Protein AF-A0A1W1XSJ7-F1 (afdb_monomer_lite)

pLDDT: mean 93.09, std 8.93, range [50.59, 98.38]

Sequence (80 aa):
MVNETTSFNGDITVKDSNGVDTMVAYLSATLDEKNENLNINMNVTNKELLNANAADAKSQYDEFETAVKSRAKDLGYVVF

Radius of gyration: 14.83 Å; chains: 1; bounding box: 32×18×45 Å

Secondary structure (DSSP, 8-state):
----EEEEEEEEEEE-TTS-EEEEEEEEEEEETTTTEEEEEEEES-HHHHHHTHHHHHHHHHHHHHHHHHHHHHTT-TT-

Foldseek 3Di:
DDFDKDKDKDWQWDQDPVRDTDTFKIWMWIAGLVVRDIDIDIDGPHPVVCVVPVVSSVVRVVVRVVVSVVVSVVSPNPPD

Organism: NCBI:txid1121291

Structure (mmCIF, N/CA/C/O backbone):
data_AF-A0A1W1XSJ7-F1
#
_entry.id   AF-A0A1W1XSJ7-F1
#
loop_
_atom_site.group_PDB
_atom_site.id
_atom_site.type_symbol
_atom_site.label_atom_id
_atom_site.label_alt_id
_atom_site.label_comp_id
_atom_site.label_asym_id
_atom_site.label_entity_id
_atom_site.label_seq_id
_atom_site.pdbx_PDB_ins_code
_atom_site.Cartn_x
_atom_site.Cartn_y
_atom_site.Cartn_z
_atom_site.occupancy
_atom_site.B_iso_or_equiv
_atom_site.auth_seq_id
_atom_site.auth_comp_id
_atom_site.auth_asym_id
_atom_site.auth_atom_id
_atom_site.pdbx_PDB_model_num
ATOM 1 N N . MET A 1 1 ? -17.449 -7.108 23.673 1.00 50.59 1 MET A N 1
ATOM 2 C CA . MET A 1 1 ? -16.658 -6.777 22.474 1.00 50.59 1 MET A CA 1
ATOM 3 C C . MET A 1 1 ? -15.848 -8.004 22.120 1.00 50.59 1 MET A C 1
ATOM 5 O O . MET A 1 1 ? -15.168 -8.529 22.995 1.00 50.59 1 MET A O 1
ATOM 9 N N . VAL A 1 2 ? -16.032 -8.530 20.913 1.00 51.41 2 VAL A N 1
ATOM 10 C CA . VAL A 1 2 ? -15.190 -9.604 20.373 1.00 51.41 2 VAL A CA 1
ATOM 11 C C . VAL A 1 2 ? -13.901 -8.937 19.892 1.00 51.41 2 VAL A C 1
ATOM 13 O O . VAL A 1 2 ? -13.972 -7.850 19.333 1.00 51.41 2 VAL A O 1
ATOM 16 N N . ASN A 1 3 ? -12.738 -9.531 20.159 1.00 59.06 3 ASN A N 1
ATOM 17 C CA . ASN A 1 3 ? -11.479 -9.066 19.576 1.00 59.06 3 ASN A CA 1
ATOM 18 C C . ASN A 1 3 ? -11.549 -9.264 18.057 1.00 59.06 3 ASN A C 1
ATOM 20 O O . ASN A 1 3 ? -11.410 -10.398 17.596 1.00 59.06 3 ASN A O 1
ATOM 24 N N . GLU A 1 4 ? -11.760 -8.198 17.292 1.00 74.94 4 GLU A N 1
ATOM 25 C CA . GLU A 1 4 ? -11.678 -8.258 15.836 1.00 74.94 4 GLU A CA 1
ATOM 26 C C . GLU A 1 4 ? -10.285 -7.817 15.387 1.00 74.94 4 GLU A C 1
ATOM 28 O O . GLU A 1 4 ? -9.902 -6.651 15.462 1.00 74.94 4 GLU A O 1
ATOM 33 N N . THR A 1 5 ? -9.499 -8.789 14.923 1.00 86.38 5 THR A N 1
ATOM 34 C CA . THR A 1 5 ? -8.316 -8.499 14.117 1.00 86.38 5 THR A CA 1
ATOM 35 C C . THR A 1 5 ? -8.750 -8.437 12.660 1.00 86.38 5 THR A C 1
ATOM 37 O O . THR A 1 5 ? -9.209 -9.438 12.111 1.00 86.38 5 THR A O 1
ATOM 40 N N . THR A 1 6 ? -8.602 -7.276 12.024 1.00 90.88 6 THR A N 1
ATOM 41 C CA . THR A 1 6 ? -8.844 -7.126 10.582 1.00 90.88 6 THR A CA 1
ATOM 42 C C . THR A 1 6 ? -7.519 -7.236 9.836 1.00 90.88 6 THR A C 1
ATOM 44 O O . THR A 1 6 ? -6.538 -6.600 10.220 1.00 90.88 6 THR A O 1
ATOM 47 N N . SER A 1 7 ? -7.476 -8.024 8.762 1.00 93.81 7 SER A N 1
ATOM 48 C CA . SER A 1 7 ? -6.287 -8.166 7.915 1.00 93.81 7 SER A CA 1
ATOM 49 C C . SER A 1 7 ? -6.546 -7.668 6.497 1.00 93.81 7 SER A C 1
ATOM 51 O O . SER A 1 7 ? -7.616 -7.899 5.939 1.00 93.81 7 SER A O 1
ATOM 53 N N . PHE A 1 8 ? -5.541 -7.024 5.913 1.00 95.38 8 PHE A N 1
ATOM 54 C CA . PHE A 1 8 ? -5.528 -6.532 4.539 1.00 95.38 8 PHE A CA 1
ATOM 55 C C . PHE A 1 8 ? -4.358 -7.147 3.799 1.00 95.38 8 PHE A C 1
ATOM 57 O O . PHE A 1 8 ? -3.284 -7.309 4.373 1.00 95.38 8 PHE A O 1
ATOM 64 N N . ASN A 1 9 ? -4.551 -7.431 2.518 1.00 97.19 9 ASN A N 1
ATOM 65 C CA . ASN A 1 9 ? -3.478 -7.835 1.626 1.00 97.19 9 ASN A CA 1
ATOM 66 C C . ASN A 1 9 ? -3.597 -7.041 0.329 1.00 97.19 9 ASN A C 1
ATOM 68 O O . ASN A 1 9 ? -4.702 -6.682 -0.076 1.00 97.19 9 ASN A O 1
ATOM 72 N N . GLY A 1 10 ? -2.464 -6.783 -0.303 1.00 96.50 10 GLY A N 1
ATOM 73 C CA . GLY A 1 10 ? -2.384 -6.144 -1.606 1.00 96.50 10 GLY A CA 1
ATOM 74 C C . GLY A 1 10 ? -1.088 -6.522 -2.302 1.00 96.50 10 GLY A C 1
ATOM 75 O O . GLY A 1 10 ? -0.166 -7.063 -1.689 1.00 96.50 10 GLY A O 1
ATOM 76 N N . ASP A 1 11 ? -1.015 -6.226 -3.585 1.00 97.50 11 ASP A N 1
ATOM 77 C CA . ASP A 1 11 ? 0.196 -6.337 -4.380 1.00 97.50 11 ASP A CA 1
ATOM 78 C C . ASP A 1 11 ? 0.554 -4.975 -4.967 1.00 97.50 11 ASP A C 1
ATOM 80 O O . ASP A 1 11 ? -0.297 -4.104 -5.134 1.00 97.50 11 ASP A O 1
ATOM 84 N N . ILE A 1 12 ? 1.844 -4.788 -5.232 1.00 98.06 12 ILE A N 1
ATOM 85 C CA . ILE A 1 12 ? 2.326 -3.698 -6.069 1.00 98.06 12 ILE A CA 1
ATOM 86 C C . ILE A 1 12 ? 2.783 -4.321 -7.373 1.00 98.06 12 ILE A C 1
ATOM 88 O O . ILE A 1 12 ? 3.716 -5.133 -7.385 1.00 98.06 12 ILE A O 1
ATOM 92 N N . THR A 1 13 ? 2.155 -3.896 -8.460 1.00 97.75 13 THR A N 1
ATOM 93 C CA . THR A 1 13 ? 2.395 -4.412 -9.802 1.00 97.75 13 THR A CA 1
ATOM 94 C C . THR A 1 13 ? 2.744 -3.261 -10.738 1.00 97.75 13 THR A C 1
ATOM 96 O O . THR A 1 13 ? 2.064 -2.240 -10.770 1.00 97.75 13 THR A O 1
ATOM 99 N N . VAL A 1 14 ? 3.835 -3.399 -11.489 1.00 97.31 14 VAL A N 1
ATOM 100 C CA . VAL A 1 14 ? 4.319 -2.371 -12.427 1.00 97.31 14 VAL A CA 1
ATOM 101 C C . VAL A 1 14 ? 4.658 -2.998 -13.774 1.00 97.31 14 VAL A C 1
ATOM 103 O O . VAL A 1 14 ? 4.865 -4.208 -13.872 1.00 97.31 14 VAL A O 1
ATOM 106 N N . LYS A 1 15 ? 4.741 -2.178 -14.822 1.00 94.69 15 LYS A N 1
ATOM 107 C CA . LYS A 1 15 ? 5.127 -2.632 -16.161 1.00 94.69 15 LYS A CA 1
ATOM 108 C C . LYS A 1 15 ? 6.629 -2.922 -16.227 1.00 94.69 15 LYS A C 1
ATOM 110 O O . LYS A 1 15 ? 7.448 -2.092 -15.835 1.00 94.69 15 LYS A O 1
ATOM 115 N N . ASP A 1 16 ? 6.993 -4.095 -16.735 1.00 92.12 16 ASP A N 1
ATOM 116 C CA . ASP A 1 16 ? 8.376 -4.432 -17.075 1.00 92.12 16 ASP A CA 1
ATOM 117 C C . ASP A 1 16 ? 8.816 -3.782 -18.404 1.00 92.12 16 ASP A C 1
ATOM 119 O O . ASP A 1 16 ? 8.052 -3.078 -19.071 1.00 92.12 16 ASP A O 1
ATOM 123 N N . SER A 1 17 ? 10.056 -4.044 -18.831 1.00 91.69 17 SER A N 1
ATOM 124 C CA . SER A 1 17 ? 10.589 -3.524 -20.100 1.00 91.69 17 SER A CA 1
ATOM 125 C C . SER A 1 17 ? 9.865 -4.043 -21.349 1.00 91.69 17 SER A C 1
ATOM 127 O O . SER A 1 17 ? 10.082 -3.513 -22.436 1.00 91.69 17 SER A O 1
ATOM 129 N N . ASN A 1 18 ? 9.026 -5.071 -21.213 1.00 93.50 18 ASN A N 1
ATOM 130 C CA . ASN A 1 18 ? 8.224 -5.654 -22.285 1.00 93.50 18 ASN A CA 1
ATOM 131 C C . ASN A 1 18 ? 6.756 -5.189 -22.231 1.00 93.50 18 ASN A C 1
ATOM 133 O O . ASN A 1 18 ? 5.948 -5.629 -23.049 1.00 93.50 18 ASN A O 1
ATOM 137 N N . GLY A 1 19 ? 6.392 -4.315 -21.284 1.00 91.81 19 GLY A N 1
ATOM 138 C CA . GLY A 1 19 ? 5.016 -3.859 -21.076 1.00 91.81 19 GLY A CA 1
ATOM 139 C C . GLY A 1 19 ? 4.116 -4.877 -20.362 1.00 91.81 19 GLY A C 1
ATOM 140 O O . GLY A 1 19 ? 2.886 -4.748 -20.398 1.00 91.81 19 GLY A O 1
ATOM 141 N N . VAL A 1 20 ? 4.699 -5.881 -19.707 1.00 95.69 20 VAL A N 1
ATOM 142 C CA . VAL A 1 20 ? 3.988 -6.905 -18.936 1.00 95.69 20 VAL A CA 1
ATOM 143 C C . VAL A 1 20 ? 3.873 -6.468 -17.481 1.00 95.69 20 VAL A C 1
ATOM 145 O O . VAL A 1 20 ? 4.843 -6.014 -16.876 1.00 95.69 20 VAL A O 1
ATOM 148 N N . ASP A 1 21 ? 2.680 -6.623 -16.911 1.00 96.19 21 ASP A N 1
ATOM 149 C CA . ASP A 1 21 ? 2.442 -6.373 -15.491 1.00 96.19 21 ASP A CA 1
ATOM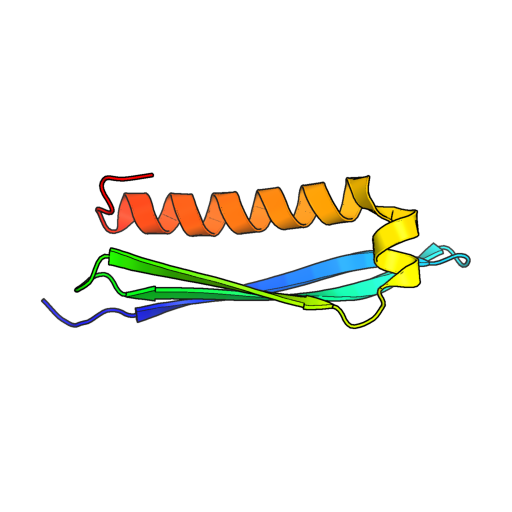 150 C C . ASP A 1 21 ? 3.190 -7.405 -14.647 1.00 96.19 21 ASP A C 1
ATOM 152 O O . ASP A 1 21 ? 2.944 -8.608 -14.731 1.00 96.19 21 ASP A O 1
ATOM 156 N N . THR A 1 22 ? 4.133 -6.920 -13.848 1.00 97.00 22 THR A N 1
ATOM 157 C CA . THR A 1 22 ? 4.985 -7.725 -12.983 1.00 97.00 22 THR A CA 1
ATOM 158 C C . THR A 1 22 ? 4.828 -7.256 -11.550 1.00 97.00 22 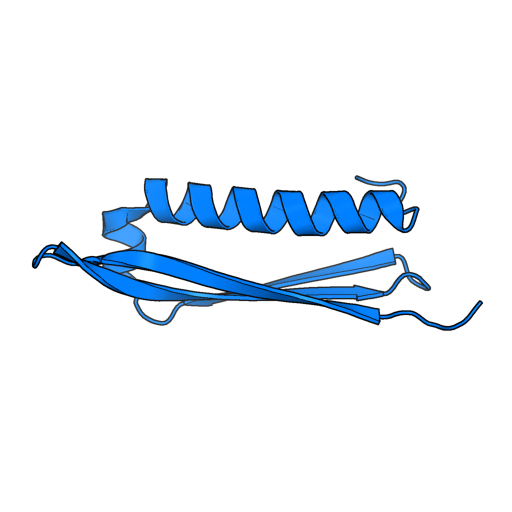THR A C 1
ATOM 160 O O . THR A 1 22 ? 5.035 -6.085 -11.231 1.00 97.00 22 THR A O 1
ATOM 163 N N . MET A 1 23 ? 4.495 -8.191 -10.669 1.00 97.19 23 MET A N 1
ATOM 164 C CA . MET A 1 23 ? 4.426 -7.925 -9.242 1.00 97.19 23 MET A CA 1
ATOM 165 C C . MET A 1 23 ? 5.830 -7.735 -8.664 1.00 97.19 23 M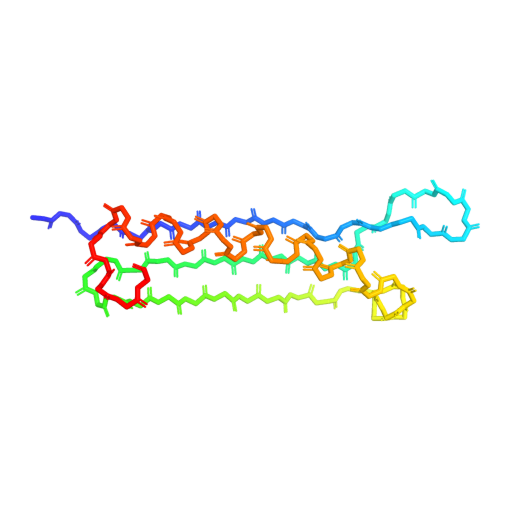ET A C 1
ATOM 167 O O . MET A 1 23 ? 6.705 -8.593 -8.809 1.00 97.19 23 MET A O 1
ATOM 171 N N . VAL A 1 24 ? 6.031 -6.615 -7.980 1.00 98.00 24 VAL A N 1
ATOM 172 C CA . VAL A 1 24 ? 7.323 -6.199 -7.417 1.00 98.00 24 VAL A CA 1
ATOM 173 C C . VAL A 1 24 ? 7.334 -6.170 -5.894 1.00 98.00 24 VAL A C 1
ATOM 175 O O . VAL A 1 24 ? 8.415 -6.188 -5.297 1.00 98.00 24 VAL A O 1
ATOM 178 N N . ALA A 1 25 ? 6.160 -6.153 -5.257 1.00 98.19 25 ALA A N 1
ATOM 179 C CA . ALA A 1 25 ? 6.035 -6.294 -3.814 1.00 98.19 25 ALA A CA 1
ATOM 180 C C . ALA A 1 25 ? 4.674 -6.869 -3.399 1.00 98.19 25 ALA A C 1
ATOM 182 O O . ALA A 1 25 ? 3.676 -6.697 -4.094 1.00 98.19 25 ALA A O 1
ATOM 183 N N . TYR A 1 26 ? 4.648 -7.491 -2.223 1.00 97.69 26 TYR A N 1
ATOM 184 C CA . TYR A 1 26 ? 3.430 -7.850 -1.502 1.00 97.69 26 TYR A CA 1
ATOM 185 C C . TYR A 1 26 ? 3.247 -6.923 -0.306 1.00 97.69 26 TYR A C 1
ATOM 187 O O . TYR A 1 26 ? 4.206 -6.642 0.415 1.00 97.69 26 TYR A O 1
ATOM 195 N N . LEU A 1 27 ? 2.013 -6.503 -0.065 1.00 98.38 27 LEU A N 1
ATOM 196 C CA . LEU A 1 27 ? 1.596 -5.719 1.087 1.00 98.38 27 LEU A CA 1
ATOM 197 C C . LEU A 1 27 ? 0.679 -6.560 1.963 1.00 98.38 27 LEU A C 1
ATOM 199 O O . LEU A 1 27 ? -0.224 -7.242 1.482 1.00 98.38 27 LEU A O 1
ATOM 203 N N . SER A 1 28 ? 0.894 -6.478 3.266 1.00 97.88 28 SER A N 1
ATOM 204 C CA . SER A 1 28 ? 0.020 -7.075 4.269 1.00 97.88 28 SER A CA 1
ATOM 205 C C . SER A 1 28 ? -0.156 -6.091 5.409 1.00 97.88 28 SER A C 1
ATOM 207 O O . SER A 1 28 ? 0.831 -5.496 5.841 1.00 97.88 28 SER A O 1
ATOM 209 N N . ALA A 1 29 ? -1.372 -5.944 5.923 1.00 97.62 29 ALA A N 1
ATOM 210 C CA . ALA A 1 29 ? -1.622 -5.147 7.111 1.00 97.62 29 ALA A CA 1
ATOM 211 C C . ALA A 1 29 ? -2.524 -5.862 8.108 1.00 97.62 29 ALA A C 1
ATOM 213 O O . ALA A 1 29 ? -3.391 -6.648 7.728 1.00 97.62 29 ALA A O 1
ATOM 214 N N . THR A 1 30 ? -2.342 -5.554 9.387 1.00 95.88 30 THR A N 1
ATOM 215 C CA . THR A 1 30 ? -3.187 -6.046 10.477 1.00 95.88 30 THR A CA 1
ATOM 216 C C . THR A 1 30 ? -3.596 -4.896 11.383 1.00 95.88 30 THR A C 1
ATOM 218 O O . THR A 1 30 ? -2.741 -4.111 11.797 1.00 95.88 30 THR A O 1
ATOM 221 N N . LEU A 1 31 ? -4.884 -4.844 11.714 1.00 93.94 31 LEU A N 1
ATOM 222 C CA . LEU A 1 31 ? -5.481 -3.939 12.692 1.00 93.94 31 LEU A CA 1
ATOM 223 C C . LEU A 1 31 ? -5.997 -4.765 13.873 1.00 93.94 31 LEU A C 1
ATOM 225 O O . LEU A 1 31 ? -6.834 -5.642 13.669 1.00 93.94 31 LEU A O 1
ATOM 229 N N . ASP A 1 32 ? -5.498 -4.505 15.079 1.00 90.62 32 ASP A N 1
ATOM 230 C CA . ASP A 1 32 ? -6.039 -5.038 16.335 1.00 90.62 32 ASP A CA 1
ATOM 231 C C . ASP A 1 32 ? -6.774 -3.932 17.098 1.00 90.62 32 ASP A C 1
ATOM 233 O O . ASP A 1 32 ? -6.151 -3.111 17.778 1.00 90.62 32 ASP A O 1
ATOM 237 N N . GLU A 1 33 ? -8.104 -3.946 16.991 1.00 83.88 33 GLU A N 1
ATOM 238 C CA . GLU A 1 33 ? -8.997 -2.941 17.574 1.00 83.88 33 GLU A CA 1
ATOM 239 C C . GLU A 1 33 ? -8.828 -2.807 19.092 1.00 83.88 33 GLU A C 1
ATOM 241 O O . GLU A 1 33 ? -8.941 -1.713 19.637 1.00 83.88 33 GLU A O 1
ATOM 246 N N . LYS A 1 34 ? -8.495 -3.895 19.800 1.00 86.19 34 LYS A N 1
ATOM 247 C CA . LYS A 1 34 ? -8.384 -3.858 21.264 1.00 86.19 34 LYS A CA 1
ATOM 248 C C . LYS A 1 34 ? -7.220 -2.992 21.743 1.00 86.19 34 LYS A C 1
ATOM 250 O O . LYS A 1 34 ? -7.298 -2.407 22.821 1.00 86.19 34 LYS A O 1
ATOM 255 N N . ASN A 1 35 ? -6.126 -2.993 20.990 1.00 88.81 35 ASN A N 1
ATOM 256 C CA . ASN A 1 35 ? -4.868 -2.369 21.391 1.00 88.81 35 ASN A CA 1
ATOM 257 C C . ASN A 1 35 ? -4.481 -1.195 20.483 1.00 88.81 35 ASN A C 1
ATOM 259 O O . ASN A 1 35 ? -3.366 -0.694 20.604 1.00 88.81 35 ASN A O 1
ATOM 263 N N . GLU A 1 36 ? -5.359 -0.810 19.551 1.00 89.56 36 GLU A N 1
ATOM 264 C CA . GLU A 1 36 ? -5.078 0.156 18.484 1.00 89.56 36 GLU A CA 1
ATOM 265 C C . GLU A 1 36 ? -3.767 -0.148 17.734 1.00 89.56 36 GLU A C 1
ATOM 267 O O . GLU A 1 36 ? -3.040 0.743 17.293 1.00 89.56 36 GLU A O 1
ATOM 272 N N . ASN A 1 37 ? -3.437 -1.433 17.573 1.00 91.25 37 ASN A N 1
ATOM 273 C CA . ASN A 1 37 ? -2.218 -1.822 16.872 1.00 91.25 37 ASN A CA 1
ATOM 274 C C . ASN A 1 37 ? -2.483 -1.803 15.364 1.00 91.25 37 ASN A C 1
ATOM 276 O O . ASN A 1 37 ? -3.450 -2.412 14.900 1.00 91.25 37 ASN A O 1
ATOM 280 N N . LEU A 1 38 ? -1.632 -1.104 14.616 1.00 93.69 38 LEU A N 1
ATOM 281 C CA . LEU A 1 38 ? -1.593 -1.110 13.159 1.00 93.69 38 LEU A CA 1
ATOM 282 C C . LEU A 1 38 ? -0.184 -1.499 12.726 1.00 93.69 38 LEU A C 1
ATOM 284 O O . LEU A 1 38 ? 0.793 -0.832 13.064 1.00 93.69 38 LEU A O 1
ATOM 288 N N . ASN A 1 39 ? -0.095 -2.555 11.925 1.00 95.06 39 ASN A N 1
ATOM 289 C CA . ASN A 1 39 ? 1.136 -2.950 11.256 1.00 95.06 39 ASN A CA 1
ATOM 290 C C . ASN A 1 39 ? 0.868 -3.045 9.756 1.00 95.06 39 ASN A C 1
ATOM 292 O O . ASN A 1 39 ? -0.060 -3.746 9.362 1.00 95.06 39 ASN A O 1
ATOM 296 N N . ILE A 1 40 ? 1.666 -2.351 8.943 1.00 97.12 40 ILE A N 1
ATOM 297 C CA . ILE A 1 40 ? 1.757 -2.554 7.496 1.00 97.12 40 ILE A CA 1
ATOM 298 C C . ILE A 1 40 ? 3.158 -3.088 7.210 1.00 97.12 40 ILE A C 1
ATOM 300 O O . ILE A 1 40 ? 4.157 -2.447 7.530 1.00 97.12 40 ILE A O 1
ATOM 304 N N . ASN A 1 41 ? 3.223 -4.249 6.571 1.00 97.94 41 ASN A N 1
ATOM 305 C CA . ASN A 1 41 ? 4.453 -4.880 6.132 1.00 97.94 41 ASN A CA 1
ATOM 306 C C . ASN A 1 41 ? 4.479 -4.970 4.603 1.00 97.94 41 ASN A C 1
ATOM 308 O O . ASN A 1 41 ? 3.510 -5.413 3.985 1.00 97.94 41 ASN A O 1
ATOM 312 N N . MET A 1 42 ? 5.612 -4.587 4.013 1.00 97.62 42 MET A N 1
ATOM 313 C CA . MET A 1 42 ? 5.893 -4.718 2.585 1.00 97.62 42 MET A CA 1
ATOM 314 C C . MET A 1 42 ? 7.025 -5.722 2.385 1.00 97.62 42 MET A C 1
ATOM 316 O O . MET A 1 42 ? 8.108 -5.565 2.947 1.00 97.62 42 MET A O 1
ATOM 320 N N . ASN A 1 43 ? 6.800 -6.721 1.537 1.00 97.94 43 ASN A N 1
ATOM 321 C CA . ASN A 1 43 ? 7.830 -7.649 1.095 1.00 97.94 43 ASN A CA 1
ATOM 322 C C . ASN A 1 43 ? 8.158 -7.401 -0.380 1.00 97.94 43 ASN A C 1
ATOM 324 O O . ASN A 1 43 ? 7.355 -7.719 -1.255 1.00 97.94 43 ASN A O 1
ATOM 328 N N . VAL A 1 44 ? 9.333 -6.832 -0.647 1.00 97.88 44 VAL A N 1
ATOM 329 C CA . VAL A 1 44 ? 9.795 -6.518 -2.004 1.00 97.88 44 VAL A CA 1
ATOM 330 C C . VAL A 1 44 ? 10.409 -7.759 -2.644 1.00 97.88 44 VAL A C 1
ATOM 332 O O . VAL A 1 44 ? 11.402 -8.293 -2.154 1.00 97.88 44 VAL A O 1
ATOM 335 N N . THR A 1 45 ? 9.850 -8.184 -3.774 1.00 97.25 45 THR A N 1
ATOM 336 C CA . THR A 1 45 ? 10.315 -9.349 -4.542 1.00 97.25 45 THR A CA 1
ATOM 337 C C . THR A 1 45 ? 11.232 -8.971 -5.698 1.00 97.25 45 THR A C 1
ATOM 339 O O . THR A 1 45 ? 12.087 -9.768 -6.078 1.00 97.25 45 THR A O 1
ATOM 342 N N . ASN A 1 46 ? 11.093 -7.759 -6.247 1.00 96.94 46 ASN A N 1
ATOM 343 C CA . ASN A 1 46 ? 11.936 -7.257 -7.330 1.00 96.94 46 ASN A CA 1
ATOM 344 C C . ASN A 1 46 ? 12.294 -5.779 -7.110 1.00 96.94 46 ASN A C 1
ATOM 346 O O . ASN A 1 46 ? 11.602 -4.863 -7.554 1.00 96.94 46 ASN A O 1
ATOM 350 N N . LYS A 1 47 ? 13.408 -5.556 -6.405 1.00 97.19 47 LYS A N 1
ATOM 351 C CA . LYS A 1 47 ? 13.879 -4.221 -6.009 1.00 97.19 47 LYS A CA 1
ATOM 352 C C . LYS A 1 47 ? 14.256 -3.333 -7.196 1.00 97.19 47 LYS A C 1
ATOM 354 O O . LYS A 1 47 ? 14.041 -2.126 -7.140 1.00 97.19 47 LYS A O 1
ATOM 359 N N . GLU A 1 48 ? 14.850 -3.903 -8.239 1.00 96.94 48 GLU A N 1
ATOM 360 C CA . GLU A 1 48 ? 15.305 -3.133 -9.401 1.00 96.94 48 GLU A CA 1
ATOM 361 C C . GLU A 1 48 ? 14.114 -2.535 -10.145 1.00 96.94 48 GLU A C 1
ATOM 363 O O . GLU A 1 48 ? 14.077 -1.327 -10.386 1.00 96.94 48 GLU A O 1
ATOM 368 N N . LEU A 1 49 ? 13.104 -3.363 -10.420 1.00 97.00 49 LEU A N 1
ATOM 369 C CA . LEU A 1 49 ? 11.909 -2.927 -11.129 1.00 97.00 49 LEU A CA 1
ATOM 370 C C . LEU A 1 49 ? 11.038 -1.987 -10.281 1.00 97.00 49 LEU A C 1
ATOM 372 O O . LEU A 1 49 ? 10.487 -1.026 -10.820 1.00 97.00 49 LEU A O 1
ATOM 376 N N . LEU A 1 50 ? 10.974 -2.210 -8.961 1.00 97.56 50 LEU A N 1
ATOM 377 C CA . LEU A 1 50 ? 10.338 -1.288 -8.014 1.00 97.56 50 LEU A CA 1
ATOM 378 C C . LEU A 1 50 ? 10.981 0.105 -8.082 1.00 97.56 50 LEU A C 1
ATOM 380 O O . LEU A 1 50 ? 10.280 1.105 -8.201 1.00 97.56 50 LEU A O 1
ATOM 384 N N . ASN A 1 51 ? 12.314 0.176 -8.036 1.00 96.81 51 ASN A N 1
ATOM 385 C CA . ASN A 1 51 ? 13.038 1.447 -8.061 1.00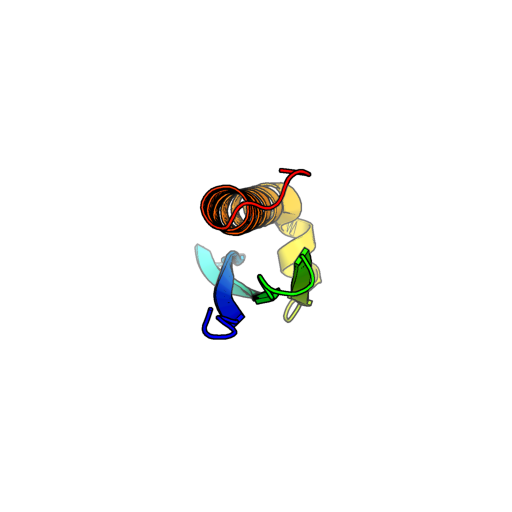 96.81 51 ASN A CA 1
ATOM 386 C C . ASN A 1 51 ? 12.902 2.168 -9.408 1.00 96.81 51 ASN A C 1
ATOM 388 O O . ASN A 1 51 ? 12.803 3.393 -9.434 1.00 96.81 51 ASN A O 1
ATOM 392 N N . ALA A 1 52 ? 12.883 1.424 -10.517 1.00 97.31 52 ALA A N 1
ATOM 393 C CA . ALA A 1 52 ? 12.677 1.989 -11.849 1.00 97.31 52 ALA A CA 1
ATOM 394 C C . ALA A 1 52 ? 11.275 2.607 -12.018 1.00 97.31 52 ALA A C 1
ATOM 396 O O . ALA A 1 52 ? 11.126 3.583 -12.747 1.00 97.31 52 ALA A O 1
ATOM 397 N N . ASN A 1 53 ? 10.274 2.079 -11.306 1.00 97.19 53 ASN A N 1
ATOM 398 C CA . ASN A 1 53 ? 8.872 2.508 -11.361 1.00 97.19 53 ASN A CA 1
ATOM 399 C C . ASN A 1 53 ? 8.390 3.087 -10.019 1.00 97.19 53 ASN A C 1
ATOM 401 O O . ASN A 1 53 ? 7.241 2.900 -9.618 1.00 97.19 53 ASN A O 1
ATOM 405 N N . ALA A 1 54 ? 9.276 3.779 -9.294 1.00 95.81 54 ALA A N 1
ATOM 406 C CA . ALA A 1 54 ? 9.025 4.176 -7.909 1.00 95.81 54 ALA A CA 1
ATOM 407 C C . ALA A 1 54 ? 7.779 5.062 -7.732 1.00 95.81 54 ALA A C 1
ATOM 409 O O . ALA A 1 54 ? 7.126 4.979 -6.697 1.00 95.81 54 ALA A O 1
ATOM 410 N N . ALA A 1 55 ? 7.436 5.894 -8.722 1.00 97.38 55 ALA A N 1
ATOM 411 C CA . ALA A 1 55 ? 6.247 6.747 -8.663 1.00 97.38 55 ALA A CA 1
ATOM 412 C C . ALA A 1 55 ? 4.949 5.921 -8.664 1.00 97.38 55 ALA A C 1
ATOM 414 O O . ALA A 1 55 ? 4.117 6.090 -7.773 1.00 97.38 55 ALA A O 1
ATOM 415 N N . ASP A 1 56 ? 4.821 4.981 -9.602 1.00 96.81 56 ASP A N 1
ATOM 416 C CA . ASP A 1 56 ? 3.649 4.108 -9.727 1.00 96.81 56 ASP A CA 1
ATOM 417 C C . ASP A 1 56 ? 3.529 3.178 -8.517 1.00 96.81 56 ASP A C 1
ATOM 419 O O . ASP A 1 56 ? 2.453 3.027 -7.936 1.00 96.81 56 ASP A O 1
ATOM 423 N N . ALA A 1 57 ? 4.658 2.608 -8.084 1.00 97.50 57 ALA A N 1
ATOM 424 C CA . ALA A 1 57 ? 4.716 1.775 -6.891 1.00 97.50 57 ALA A CA 1
ATOM 425 C C . ALA A 1 57 ? 4.322 2.548 -5.624 1.00 97.50 57 ALA A C 1
ATOM 427 O O . ALA A 1 57 ? 3.595 2.025 -4.778 1.00 97.50 57 ALA A O 1
ATOM 428 N N . LYS A 1 58 ? 4.770 3.805 -5.496 1.00 97.62 58 LYS A N 1
ATOM 429 C CA . LYS A 1 58 ? 4.387 4.665 -4.376 1.00 97.62 58 LYS A CA 1
ATOM 430 C C . LYS A 1 58 ? 2.888 4.966 -4.398 1.00 97.62 58 LYS A C 1
ATOM 432 O O . LYS A 1 58 ? 2.270 4.890 -3.345 1.00 97.62 58 LYS A O 1
ATOM 437 N N . SER A 1 59 ? 2.307 5.262 -5.563 1.00 98.25 59 SER A N 1
ATOM 438 C CA . SER A 1 59 ? 0.861 5.511 -5.676 1.00 98.25 59 SER A CA 1
ATOM 439 C C . SER A 1 59 ? 0.049 4.319 -5.166 1.00 98.25 59 SER A C 1
ATOM 441 O O . SER A 1 59 ? -0.837 4.489 -4.335 1.00 98.25 59 SER A O 1
ATOM 443 N N . GLN A 1 60 ? 0.409 3.101 -5.580 1.00 98.38 60 GLN A N 1
ATOM 444 C CA . GLN A 1 60 ? -0.268 1.878 -5.132 1.00 98.38 60 GLN A CA 1
ATOM 445 C C . GLN A 1 60 ? -0.101 1.633 -3.625 1.00 98.38 60 GLN A C 1
ATOM 447 O O . GLN A 1 60 ? -1.049 1.233 -2.948 1.00 98.38 60 GLN A O 1
ATOM 452 N N . TYR A 1 61 ? 1.085 1.909 -3.070 1.00 98.19 61 TYR A N 1
ATOM 453 C CA . TYR A 1 61 ? 1.294 1.847 -1.623 1.00 98.19 61 TYR A CA 1
ATOM 454 C C . TYR A 1 61 ? 0.431 2.869 -0.871 1.00 98.19 61 TYR A C 1
ATOM 456 O O . TYR A 1 61 ? -0.198 2.512 0.122 1.00 98.19 61 TYR A O 1
ATOM 464 N N . ASP A 1 62 ? 0.379 4.118 -1.339 1.00 98.31 62 ASP A N 1
ATOM 465 C CA . ASP A 1 62 ? -0.398 5.186 -0.703 1.00 98.31 62 ASP A CA 1
ATOM 466 C C . ASP A 1 62 ? -1.905 4.868 -0.736 1.00 98.31 62 ASP A C 1
ATOM 468 O O . ASP A 1 62 ? -2.616 5.119 0.240 1.00 98.31 62 ASP A O 1
ATOM 472 N N . GLU A 1 63 ? -2.400 4.274 -1.827 1.00 98.19 63 GLU A N 1
ATOM 473 C CA . GLU A 1 63 ? -3.780 3.786 -1.943 1.00 98.19 63 GLU A CA 1
ATOM 474 C C . GLU A 1 63 ? -4.074 2.681 -0.919 1.00 98.19 63 GLU A C 1
ATOM 476 O O . GLU A 1 63 ? -5.071 2.753 -0.192 1.00 98.19 63 GLU A O 1
ATOM 481 N N . PHE A 1 64 ? -3.179 1.695 -0.802 1.00 98.12 64 PHE A N 1
ATOM 482 C CA . PHE A 1 64 ? -3.294 0.632 0.195 1.00 98.12 64 PHE A CA 1
ATOM 483 C C . PHE A 1 64 ? -3.264 1.187 1.626 1.00 98.12 64 PHE A C 1
ATOM 485 O O . PHE A 1 64 ? -4.125 0.859 2.443 1.00 98.12 64 PHE A O 1
ATOM 492 N N . GLU A 1 65 ? -2.307 2.064 1.935 1.00 97.62 65 GLU A N 1
ATOM 493 C CA . GLU A 1 65 ? -2.180 2.697 3.247 1.00 97.62 65 GLU A CA 1
ATOM 494 C C . GLU A 1 65 ? -3.428 3.521 3.593 1.00 97.62 65 GLU A C 1
ATOM 496 O O . GLU A 1 65 ? -3.922 3.453 4.721 1.00 97.62 65 GLU A O 1
ATOM 501 N N . THR A 1 66 ? -3.978 4.252 2.621 1.00 97.50 66 THR A N 1
ATOM 502 C CA . THR A 1 66 ? -5.212 5.027 2.790 1.00 97.50 66 THR A CA 1
ATOM 503 C C . THR A 1 66 ? -6.392 4.115 3.118 1.00 97.50 66 THR A C 1
ATOM 505 O O . THR A 1 66 ? -7.154 4.417 4.037 1.00 97.50 66 THR A O 1
ATOM 508 N N . ALA A 1 67 ? -6.528 2.974 2.435 1.00 96.62 67 ALA A N 1
ATOM 509 C CA . ALA A 1 67 ? -7.587 2.007 2.717 1.00 96.62 67 ALA A CA 1
ATOM 510 C C . ALA A 1 67 ? -7.468 1.409 4.131 1.00 96.62 67 ALA A C 1
ATOM 512 O O . ALA A 1 67 ? -8.459 1.345 4.863 1.00 96.62 67 ALA A O 1
ATOM 513 N N . VAL A 1 68 ? -6.252 1.037 4.552 1.00 96.38 68 VAL A N 1
ATOM 514 C CA . VAL A 1 68 ? -5.989 0.518 5.905 1.00 96.38 68 VAL A CA 1
ATOM 515 C C . VAL A 1 68 ? -6.322 1.572 6.966 1.00 96.38 68 VAL A C 1
ATOM 517 O O . VAL A 1 68 ? -7.030 1.272 7.929 1.00 96.38 68 VAL A O 1
ATOM 520 N N . LYS A 1 69 ? -5.866 2.817 6.784 1.00 95.31 69 LYS A N 1
ATOM 521 C CA . LYS A 1 69 ? -6.133 3.924 7.718 1.00 95.31 69 LYS A CA 1
ATOM 522 C C . LYS A 1 69 ? -7.610 4.299 7.774 1.00 95.31 69 LYS A C 1
ATOM 524 O O . LYS A 1 69 ? -8.128 4.536 8.860 1.00 95.31 69 LYS A O 1
ATOM 529 N N . SER A 1 70 ? -8.307 4.287 6.636 1.00 95.25 70 SER A N 1
ATOM 530 C CA . SER A 1 70 ? -9.754 4.511 6.602 1.00 95.25 70 SER A CA 1
ATOM 531 C C . SER A 1 70 ? -10.488 3.459 7.429 1.00 95.25 70 SER A C 1
ATOM 533 O O . SER A 1 70 ? -11.347 3.813 8.232 1.00 95.25 70 SER A O 1
ATOM 535 N N . ARG A 1 71 ? -10.109 2.176 7.316 1.00 94.06 71 ARG A N 1
ATOM 536 C CA . ARG A 1 71 ? -10.699 1.141 8.173 1.00 94.06 71 ARG A CA 1
ATOM 537 C C . ARG A 1 71 ? -10.358 1.354 9.644 1.00 94.06 71 ARG A C 1
ATOM 539 O O . ARG A 1 71 ? -11.232 1.174 10.483 1.00 94.06 71 ARG A O 1
ATOM 546 N N . ALA A 1 72 ? -9.115 1.709 9.964 1.00 93.44 72 ALA A N 1
ATOM 547 C CA . ALA A 1 72 ? -8.710 1.975 11.343 1.00 93.44 72 ALA A CA 1
ATOM 548 C C . ALA A 1 72 ? -9.569 3.088 11.968 1.00 93.44 72 ALA A C 1
ATOM 550 O O . ALA A 1 72 ? -10.053 2.940 13.089 1.00 93.44 72 ALA A O 1
ATOM 551 N N . LYS A 1 73 ? -9.855 4.151 11.210 1.00 93.31 73 LYS A N 1
ATOM 552 C CA . LYS A 1 73 ? -10.777 5.213 11.624 1.00 93.31 73 LYS A CA 1
ATOM 553 C C . LYS A 1 73 ? -12.201 4.702 11.856 1.00 93.31 73 LYS A C 1
ATOM 555 O O . LYS A 1 73 ? -12.801 5.035 12.875 1.00 93.31 73 LYS A O 1
ATOM 560 N N . ASP A 1 74 ? -12.724 3.856 10.967 1.00 91.31 74 ASP A N 1
ATOM 561 C CA . ASP A 1 74 ? -14.050 3.236 11.137 1.00 91.31 74 ASP A CA 1
ATOM 562 C C . ASP A 1 74 ? -14.122 2.318 12.372 1.00 91.31 74 ASP A C 1
ATOM 564 O O . ASP A 1 74 ? -15.197 2.123 12.937 1.00 91.31 74 ASP A O 1
ATOM 568 N N . LEU A 1 75 ? -12.982 1.757 12.790 1.00 89.56 75 LEU A N 1
ATOM 569 C CA . 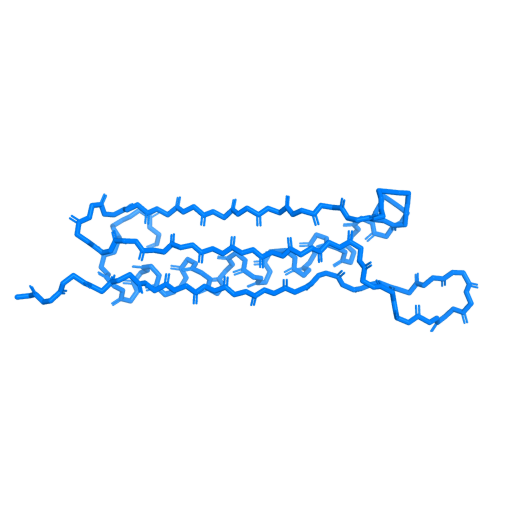LEU A 1 75 ? -12.819 0.960 14.010 1.00 89.56 75 LEU A CA 1
ATOM 570 C C . LEU A 1 75 ? -12.566 1.815 15.266 1.00 89.56 75 LEU A C 1
ATOM 572 O O . LEU A 1 75 ? -12.447 1.272 16.359 1.00 89.56 75 LEU A O 1
ATOM 576 N N . GLY A 1 76 ? -12.495 3.143 15.137 1.00 89.75 76 GLY A N 1
ATOM 577 C CA . GLY A 1 76 ? -12.366 4.064 16.267 1.00 89.75 76 GLY A CA 1
ATOM 578 C C . GLY A 1 76 ? -10.935 4.430 16.665 1.00 89.75 76 GLY A C 1
ATOM 579 O O . GLY A 1 76 ? -10.755 5.035 17.719 1.00 89.75 76 GLY A O 1
ATOM 580 N N . TYR A 1 77 ? -9.928 4.122 15.840 1.00 91.62 77 TYR A N 1
ATOM 581 C CA . TYR A 1 77 ? -8.550 4.552 16.092 1.00 91.62 77 TYR A CA 1
ATOM 582 C C . TYR A 1 77 ? -8.483 6.081 16.057 1.00 91.62 77 TYR A C 1
ATOM 584 O O . TYR A 1 77 ? -8.798 6.702 15.044 1.00 91.62 77 TYR A O 1
ATOM 592 N N . VAL A 1 78 ? -8.037 6.700 17.149 1.00 87.19 78 VAL A N 1
ATOM 593 C CA . VAL A 1 78 ? -8.104 8.165 17.316 1.00 87.19 78 VAL A CA 1
ATOM 594 C C . VAL A 1 78 ? -7.001 8.937 16.585 1.00 87.19 78 VAL A C 1
ATOM 596 O O . VAL A 1 78 ? -7.043 10.164 16.519 1.00 87.19 78 VAL A O 1
ATOM 599 N N . VAL A 1 79 ? -5.998 8.236 16.057 1.00 83.69 79 VAL A N 1
ATOM 600 C CA . VAL A 1 79 ? -4.808 8.831 15.425 1.00 83.69 79 VAL A CA 1
ATOM 601 C C . VAL A 1 79 ? -4.908 8.976 13.897 1.00 83.69 79 VAL A C 1
ATOM 603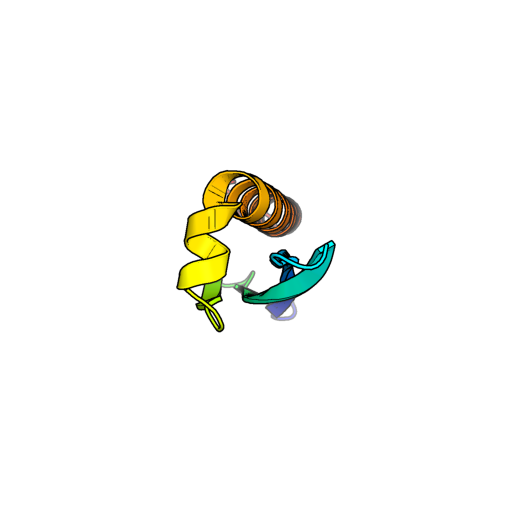 O O . VAL A 1 79 ? -3.980 9.527 13.301 1.00 83.69 79 VAL A O 1
ATOM 606 N N . PHE A 1 80 ? -5.997 8.512 13.263 1.00 84.31 80 PHE A N 1
ATOM 607 C CA . PHE A 1 80 ? -6.200 8.510 11.801 1.00 84.31 80 PHE A CA 1
ATOM 608 C C . PHE A 1 80 ? -7.519 9.169 11.356 1.00 84.31 80 PHE A C 1
ATOM 610 O O . PHE A 1 80 ? -8.516 9.144 12.111 1.00 84.31 80 PHE A O 1
#